Protein AF-A0A9D8C5E1-F1 (afdb_monomer_lite)

Sequence (128 aa):
MTRPRYRILWQGDMPLERIGWEDRPEAGVAYSPSQLRDIESWWRRQGKTGVALEDLPLYRVLAVARRGKAVSLRLGRTSYKLYQGTNVAKPAWALAAPRRWMGNPLSLSAVLVTSDGHVPMNFRSRRV

Secondary structure (DSSP, 8-state):
-PPPS------S---GGGEEEEE-TT------HHHHHHHHHHHHHHHTTT------EEEEEEEEEEETTEEEEEEEEEEHHHHIIIIIT-HHHHHH-HHHH---B---------TTS----PPPPTT-

Foldseek 3Di:
DDDDPDDDQDDDDQDVVLEAEDEDAVPAAPDDPVLVVQLVVVVVVVVVVVDPDDWAKFKAFLDWDHDPSHIYTYIYIDIPSQQCSDVPVPVVVCVVPVNRRHRHGDDDDDFDADPVGDTDDDDDDPVD

Radius of gyration: 17.84 Å; chains: 1; bounding box: 50×36×49 Å

Structure (mmCIF, N/CA/C/O backbone):
data_AF-A0A9D8C5E1-F1
#
_entry.id   AF-A0A9D8C5E1-F1
#
loop_
_atom_site.group_PDB
_atom_site.id
_atom_site.type_symbol
_atom_site.label_atom_id
_atom_site.label_alt_id
_atom_site.label_comp_id
_atom_site.label_asym_id
_atom_site.label_entity_id
_atom_site.label_seq_id
_atom_site.pdbx_PDB_ins_code
_atom_site.Cartn_x
_atom_site.Cartn_y
_atom_site.Cartn_z
_atom_site.occupancy
_atom_site.B_iso_or_equiv
_atom_site.auth_seq_id
_atom_site.auth_comp_id
_atom_site.auth_asym_id
_atom_site.auth_atom_id
_atom_site.pdbx_PDB_model_num
ATOM 1 N N . MET A 1 1 ? -6.317 -28.514 6.407 1.00 42.78 1 MET A N 1
ATOM 2 C CA . MET A 1 1 ? -6.887 -27.200 6.783 1.00 42.78 1 MET A CA 1
ATOM 3 C C . MET A 1 1 ? -5.833 -26.112 6.605 1.00 42.78 1 MET A C 1
ATOM 5 O O . MET A 1 1 ? -4.862 -26.080 7.350 1.00 42.78 1 MET A O 1
ATOM 9 N N . THR A 1 2 ? -5.971 -25.248 5.600 1.00 52.50 2 THR A N 1
ATOM 10 C CA .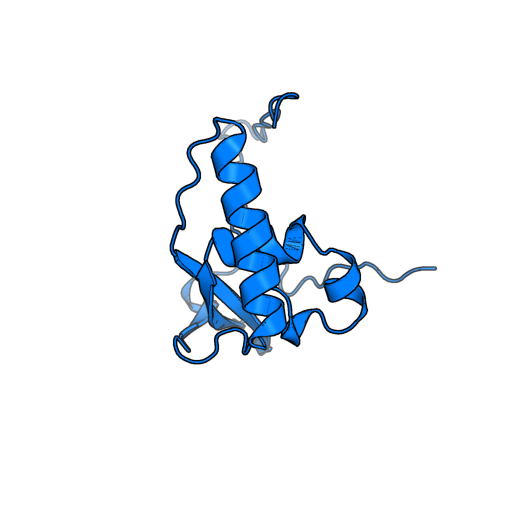 THR A 1 2 ? -5.112 -24.064 5.419 1.00 52.50 2 THR A CA 1
ATOM 11 C C . THR A 1 2 ? -5.483 -22.998 6.447 1.00 52.50 2 THR A C 1
ATOM 13 O O . THR A 1 2 ? -6.622 -22.539 6.470 1.00 52.50 2 THR A O 1
ATOM 16 N N . ARG A 1 3 ? -4.530 -22.611 7.307 1.00 45.22 3 ARG A N 1
ATOM 17 C CA . ARG A 1 3 ? -4.681 -21.489 8.251 1.00 45.22 3 ARG A CA 1
ATOM 18 C C . ARG A 1 3 ? -5.161 -20.224 7.515 1.00 45.22 3 ARG A C 1
ATOM 20 O O . ARG A 1 3 ? -4.738 -20.007 6.376 1.00 45.22 3 ARG A O 1
ATOM 27 N N . PRO A 1 4 ? -5.985 -19.368 8.144 1.00 43.72 4 PRO A N 1
ATOM 28 C CA . PRO A 1 4 ? -6.372 -18.097 7.542 1.00 43.72 4 PRO A CA 1
ATOM 29 C C . PRO A 1 4 ? -5.127 -17.262 7.189 1.00 43.72 4 PRO A C 1
ATOM 31 O O . PRO A 1 4 ? -4.216 -17.109 8.001 1.00 43.72 4 PRO A O 1
ATOM 34 N N . ARG A 1 5 ? -5.094 -16.719 5.961 1.00 66.94 5 ARG A N 1
ATOM 35 C CA . ARG A 1 5 ? -4.008 -15.874 5.407 1.00 66.94 5 ARG A CA 1
ATOM 36 C C . ARG A 1 5 ? -3.959 -14.458 5.995 1.00 66.94 5 ARG A C 1
ATOM 38 O O . ARG A 1 5 ? -3.152 -13.639 5.560 1.00 66.94 5 ARG A O 1
ATOM 45 N N . TYR A 1 6 ? -4.809 -14.168 6.972 1.00 70.56 6 TYR A N 1
ATOM 46 C CA . TYR A 1 6 ? -4.967 -12.848 7.562 1.00 70.56 6 TYR A CA 1
ATOM 47 C C . TYR A 1 6 ? -4.639 -12.905 9.045 1.00 70.56 6 TYR A C 1
ATOM 49 O O . TYR A 1 6 ? -5.015 -13.841 9.750 1.00 70.56 6 TYR A O 1
ATOM 57 N N . ARG A 1 7 ? -3.933 -11.880 9.518 1.00 78.06 7 ARG A N 1
ATOM 58 C CA . ARG A 1 7 ? -3.637 -11.689 10.932 1.00 78.06 7 ARG A CA 1
ATOM 59 C C . ARG A 1 7 ? -4.470 -10.523 11.438 1.00 78.06 7 ARG A C 1
ATOM 61 O O . ARG A 1 7 ? -4.198 -9.382 11.080 1.00 78.06 7 ARG A O 1
ATOM 68 N N . ILE A 1 8 ? -5.447 -10.816 12.289 1.00 83.94 8 ILE A N 1
ATOM 69 C CA . ILE A 1 8 ? -6.192 -9.788 13.018 1.00 83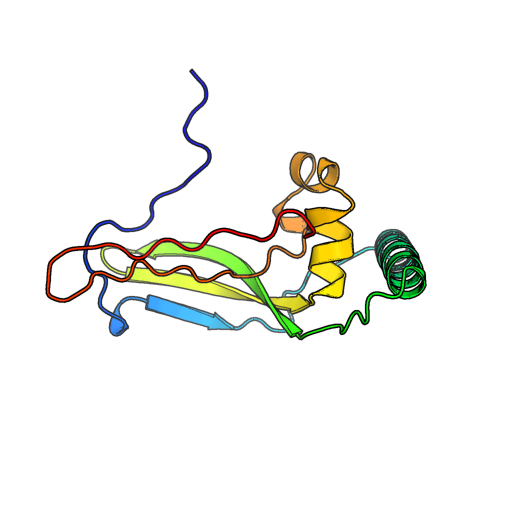.94 8 ILE A CA 1
ATOM 70 C C . ILE A 1 8 ? -5.315 -9.326 14.180 1.00 83.94 8 ILE A C 1
ATOM 72 O O . ILE A 1 8 ? -4.873 -10.126 15.005 1.00 83.94 8 ILE A O 1
ATOM 76 N N . LEU A 1 9 ? -5.010 -8.033 14.212 1.00 84.94 9 LEU A N 1
ATOM 77 C CA . LEU A 1 9 ? -4.185 -7.437 15.263 1.00 84.94 9 LEU A CA 1
ATOM 78 C C . LEU A 1 9 ? -5.046 -6.873 16.392 1.00 84.94 9 LEU A C 1
ATOM 80 O O . LEU A 1 9 ? -4.637 -6.914 17.553 1.00 84.94 9 LEU A O 1
ATOM 84 N N . TRP A 1 10 ? -6.249 -6.410 16.061 1.00 84.50 10 TRP A N 1
ATOM 85 C CA . TRP A 1 10 ? -7.213 -5.836 16.986 1.00 84.50 10 TRP A CA 1
ATOM 86 C C . TRP A 1 10 ? -8.639 -6.130 16.529 1.00 84.50 10 TRP A C 1
ATOM 88 O O . TRP A 1 10 ? -8.885 -6.257 15.332 1.00 84.50 10 TRP A O 1
ATOM 98 N N . GLN A 1 11 ? -9.554 -6.232 17.488 1.00 84.81 11 GLN A N 1
ATOM 99 C CA . GLN A 1 11 ? -10.984 -6.390 17.256 1.00 84.81 11 GLN A CA 1
ATOM 100 C C . GLN A 1 11 ? -11.729 -5.442 18.199 1.00 84.81 11 GLN A C 1
ATOM 102 O O . GLN A 1 11 ? -11.369 -5.343 19.372 1.00 84.81 11 GLN A O 1
ATOM 107 N N . GLY A 1 12 ? -12.749 -4.764 17.675 1.00 84.56 12 GLY A N 1
ATOM 108 C CA . GLY A 1 12 ? -13.444 -3.674 18.359 1.00 84.56 12 GLY A CA 1
ATOM 109 C C . GLY A 1 12 ? -12.763 -2.325 18.141 1.00 84.56 12 GLY A C 1
ATOM 110 O O . GLY A 1 12 ? -11.879 -2.190 17.291 1.00 84.56 12 GLY A O 1
ATOM 111 N N . ASP A 1 13 ? -13.160 -1.334 18.930 1.00 87.19 13 ASP A N 1
ATOM 112 C CA . ASP A 1 13 ? -12.707 0.040 18.741 1.00 87.19 13 ASP A CA 1
ATOM 113 C C . ASP A 1 13 ? -11.267 0.217 19.224 1.00 87.19 13 ASP A C 1
ATOM 115 O O . ASP A 1 13 ? -10.898 -0.157 20.344 1.00 87.19 13 ASP A O 1
ATOM 119 N N . MET A 1 14 ? -10.422 0.755 18.346 1.00 89.00 14 MET A N 1
ATOM 120 C CA . MET A 1 14 ? -9.068 1.176 18.685 1.00 89.00 14 MET A CA 1
ATOM 121 C C . MET A 1 14 ? -9.021 2.696 18.635 1.00 89.00 14 MET A C 1
ATOM 123 O O . MET A 1 14 ? -9.161 3.260 17.549 1.00 89.00 14 MET A O 1
ATOM 127 N N . PRO A 1 15 ? -8.806 3.366 19.773 1.00 92.69 15 PRO A N 1
ATOM 128 C CA . PRO A 1 15 ? -8.678 4.805 19.758 1.00 92.69 15 PRO A CA 1
ATOM 129 C C . PRO A 1 15 ? -7.321 5.185 19.140 1.00 92.69 15 PRO A C 1
ATOM 131 O O . PRO A 1 15 ? -6.344 4.428 19.232 1.00 92.69 15 PRO A O 1
ATOM 134 N N . LEU A 1 16 ? -7.279 6.323 18.448 1.00 91.12 16 LEU A N 1
ATOM 135 C CA . LEU A 1 16 ? -6.164 6.702 17.576 1.00 91.12 16 LEU A CA 1
ATOM 136 C C . LEU A 1 16 ? -4.835 6.806 18.334 1.00 91.12 16 LEU A C 1
ATOM 138 O O . LEU A 1 16 ? -3.800 6.405 17.813 1.00 91.12 16 LEU A O 1
ATOM 142 N N . GLU A 1 17 ? -4.856 7.252 19.589 1.00 95.38 17 GLU A N 1
ATOM 143 C CA . GLU A 1 17 ? -3.675 7.371 20.448 1.00 95.38 17 GLU A CA 1
ATOM 144 C C . GLU A 1 17 ? -2.997 6.026 20.760 1.00 95.38 17 GLU A C 1
ATOM 146 O O . GLU A 1 17 ? -1.857 5.986 21.222 1.00 95.38 17 GLU A O 1
ATOM 151 N N . ARG A 1 18 ? -3.676 4.903 20.493 1.00 94.50 18 ARG A N 1
ATOM 152 C CA . ARG A 1 18 ? -3.111 3.550 20.612 1.00 94.50 18 ARG A CA 1
ATOM 153 C C . ARG A 1 18 ? -2.531 3.021 19.302 1.00 94.50 18 ARG A C 1
ATOM 155 O O . ARG A 1 18 ? -2.063 1.879 19.272 1.00 94.50 18 ARG A O 1
ATOM 162 N N . ILE A 1 19 ? -2.539 3.830 18.246 1.00 94.12 19 ILE A N 1
ATOM 163 C CA . ILE A 1 19 ? -1.913 3.538 16.960 1.00 94.12 19 ILE A CA 1
ATOM 164 C C . ILE A 1 19 ? -0.654 4.394 16.845 1.00 94.12 19 ILE A C 1
ATOM 166 O O . ILE A 1 19 ? -0.704 5.580 16.539 1.00 94.12 19 ILE A O 1
ATOM 170 N N . GLY A 1 20 ? 0.498 3.774 17.085 1.00 94.06 20 GLY A N 1
ATOM 171 C CA . GLY A 1 20 ? 1.793 4.401 16.839 1.00 94.06 20 GLY A CA 1
ATOM 172 C C . GLY A 1 20 ? 2.295 4.105 15.429 1.00 94.06 20 GLY A C 1
ATOM 173 O O . GLY A 1 20 ? 2.026 3.036 14.871 1.00 94.06 20 GLY A O 1
ATOM 174 N N . TRP A 1 21 ? 3.101 5.000 14.867 1.00 95.25 21 TRP A N 1
ATOM 175 C CA . TRP A 1 21 ? 3.862 4.694 13.662 1.00 95.25 21 TRP A CA 1
ATOM 176 C C . TRP A 1 21 ? 5.280 5.249 13.722 1.00 95.25 21 TRP A C 1
ATOM 178 O O . TRP A 1 21 ? 5.573 6.225 14.405 1.00 95.25 21 TRP A O 1
ATOM 188 N N . GLU A 1 22 ? 6.161 4.579 12.995 1.00 96.50 22 GLU A N 1
ATOM 189 C CA . GLU A 1 22 ? 7.559 4.933 12.811 1.00 96.50 22 GLU A CA 1
ATOM 190 C C . GLU A 1 22 ? 7.809 5.068 11.305 1.00 96.50 22 GLU A C 1
ATOM 192 O O . GLU A 1 22 ? 7.632 4.093 10.565 1.00 96.50 22 GLU A O 1
ATOM 197 N N . ASP A 1 23 ? 8.193 6.264 10.853 1.00 94.94 23 ASP A N 1
ATOM 198 C CA . ASP A 1 23 ? 8.570 6.507 9.457 1.00 94.94 23 ASP A CA 1
ATOM 199 C C . ASP A 1 23 ? 10.063 6.216 9.255 1.00 94.94 23 ASP A C 1
ATOM 201 O O . ASP A 1 23 ? 10.915 6.693 10.004 1.00 94.94 23 ASP A O 1
ATOM 205 N N . ARG A 1 24 ? 10.368 5.396 8.251 1.00 94.81 24 ARG A N 1
ATOM 206 C CA . ARG A 1 24 ? 11.711 4.964 7.850 1.00 94.81 24 ARG A CA 1
ATOM 207 C C . ARG A 1 24 ? 11.856 5.185 6.349 1.00 94.81 24 ARG A C 1
ATOM 209 O O . ARG A 1 24 ? 11.792 4.216 5.582 1.00 94.81 24 ARG A O 1
ATOM 216 N N . PRO A 1 25 ? 11.958 6.442 5.887 1.00 88.19 25 PRO A N 1
ATOM 217 C CA . PRO A 1 25 ? 11.912 6.747 4.465 1.00 88.19 25 PRO A CA 1
ATOM 218 C C . PRO A 1 25 ? 13.003 6.037 3.649 1.00 88.19 25 PRO A C 1
ATOM 220 O O . PRO A 1 25 ? 12.767 5.647 2.506 1.00 88.19 25 PRO A O 1
ATOM 223 N N . GLU A 1 26 ? 14.156 5.800 4.269 1.00 87.06 26 GLU A N 1
ATOM 224 C CA . GLU A 1 26 ? 15.305 5.068 3.744 1.00 87.06 26 GLU A CA 1
ATOM 225 C C . GLU A 1 26 ? 15.076 3.553 3.622 1.00 87.06 26 GLU A C 1
ATOM 227 O O . GLU A 1 26 ? 15.733 2.881 2.827 1.00 87.06 26 GLU A O 1
ATOM 232 N N . ALA A 1 27 ? 14.120 2.993 4.368 1.00 83.38 27 ALA A N 1
ATOM 233 C CA . ALA A 1 27 ? 13.854 1.556 4.425 1.00 83.38 27 ALA A CA 1
ATOM 234 C C . ALA A 1 27 ? 12.934 1.077 3.282 1.00 83.38 27 ALA A C 1
ATOM 236 O O . ALA A 1 27 ? 11.981 0.313 3.477 1.00 83.38 27 ALA A O 1
ATOM 237 N N . GLY A 1 28 ? 13.230 1.535 2.065 1.00 78.25 28 GLY A N 1
ATOM 238 C CA . GLY A 1 28 ? 12.593 1.086 0.833 1.00 78.25 28 GLY A CA 1
ATOM 239 C C . GLY A 1 28 ? 12.960 -0.354 0.456 1.00 78.25 28 GLY A C 1
ATOM 240 O O . GLY A 1 28 ? 13.680 -1.068 1.157 1.00 78.25 28 GLY A O 1
ATOM 241 N N . VAL A 1 29 ? 12.446 -0.812 -0.684 1.00 83.56 29 VAL A N 1
ATOM 242 C CA . VAL A 1 29 ? 12.879 -2.091 -1.256 1.00 83.56 29 VAL A CA 1
ATOM 243 C C . VAL A 1 29 ? 14.225 -1.907 -1.951 1.00 83.56 29 VAL A C 1
ATOM 245 O O . VAL A 1 29 ? 14.335 -1.127 -2.894 1.00 83.56 29 VAL A O 1
ATOM 248 N N . ALA A 1 30 ? 15.228 -2.676 -1.531 1.00 86.75 30 ALA A N 1
ATOM 249 C CA . ALA A 1 30 ? 16.509 -2.764 -2.222 1.00 86.75 30 ALA A CA 1
ATOM 250 C C . ALA A 1 30 ? 16.387 -3.678 -3.455 1.00 86.75 30 ALA A C 1
ATOM 252 O O . ALA A 1 30 ? 16.702 -4.870 -3.398 1.00 86.75 30 ALA A O 1
ATOM 253 N N . TYR A 1 31 ? 15.877 -3.127 -4.556 1.00 90.25 31 TYR A N 1
ATOM 254 C CA . TYR A 1 31 ? 15.828 -3.824 -5.840 1.00 90.25 31 TYR A CA 1
ATOM 255 C C . TYR A 1 31 ? 17.223 -3.940 -6.451 1.00 90.25 31 TYR A C 1
ATOM 257 O O . TYR A 1 31 ? 18.005 -2.989 -6.432 1.00 90.25 31 TYR A O 1
ATOM 265 N N . SER A 1 32 ? 17.521 -5.086 -7.060 1.00 91.69 32 SER A N 1
ATOM 266 C CA . SER A 1 32 ? 18.695 -5.200 -7.921 1.00 91.69 32 SER A CA 1
ATOM 267 C C . SER A 1 32 ? 18.520 -4.359 -9.199 1.00 91.69 32 SER A C 1
ATOM 269 O O . SER A 1 32 ? 17.389 -4.084 -9.621 1.00 91.69 32 SER A O 1
ATOM 271 N N . PRO A 1 33 ? 19.616 -4.018 -9.900 1.00 94.81 33 PRO A N 1
ATOM 272 C CA . PRO A 1 33 ? 19.528 -3.336 -11.190 1.00 94.81 33 PRO A CA 1
ATOM 273 C C . PRO A 1 33 ? 18.680 -4.083 -12.232 1.00 94.81 33 PRO A C 1
ATOM 275 O O . PRO A 1 33 ? 17.989 -3.449 -13.026 1.00 94.81 33 PRO A O 1
ATOM 278 N N . SER A 1 34 ? 18.701 -5.423 -12.236 1.00 94.19 34 SER A N 1
ATOM 279 C CA . SER A 1 34 ? 17.850 -6.216 -13.134 1.00 94.19 34 SER A CA 1
ATOM 280 C C . SER A 1 34 ? 16.369 -6.065 -12.794 1.00 94.19 34 SER A C 1
ATOM 282 O O . SER A 1 34 ? 15.567 -5.797 -13.683 1.00 94.19 34 SER A O 1
ATOM 284 N N . GLN A 1 35 ? 16.012 -6.123 -11.509 1.00 92.88 35 GLN A N 1
ATOM 285 C CA . GLN A 1 35 ? 14.631 -5.939 -11.064 1.00 92.88 35 GLN A CA 1
ATOM 286 C C . GLN A 1 35 ? 14.099 -4.543 -11.411 1.00 92.88 35 GLN A C 1
ATOM 288 O O . GLN A 1 35 ? 12.963 -4.419 -11.867 1.00 92.88 35 GLN A O 1
ATOM 293 N N . LEU A 1 36 ? 14.918 -3.498 -11.248 1.00 94.94 36 LEU A N 1
ATOM 294 C CA . LEU A 1 36 ? 14.541 -2.134 -11.628 1.00 94.94 36 LEU A CA 1
ATOM 295 C C . LEU A 1 36 ? 14.279 -2.011 -13.133 1.00 94.94 36 LEU A C 1
ATOM 297 O O . LEU A 1 36 ? 13.280 -1.409 -13.524 1.00 94.94 36 LEU A O 1
ATOM 301 N N . ARG A 1 37 ? 15.115 -2.629 -13.980 1.00 96.00 37 ARG A N 1
ATOM 302 C CA . ARG A 1 37 ? 14.884 -2.663 -15.434 1.00 96.00 37 ARG A CA 1
ATOM 303 C C . ARG A 1 37 ? 13.596 -3.394 -15.800 1.00 96.00 37 ARG A C 1
ATOM 305 O O . ARG A 1 37 ? 12.870 -2.931 -16.680 1.00 96.00 37 ARG A O 1
ATOM 312 N N . ASP A 1 38 ? 13.279 -4.489 -15.117 1.00 94.50 38 ASP A N 1
ATOM 313 C CA . ASP A 1 38 ? 12.042 -5.235 -15.356 1.00 94.50 38 ASP A CA 1
ATOM 314 C C . ASP A 1 38 ? 10.797 -4.438 -14.948 1.00 94.50 38 ASP A C 1
ATOM 316 O O . ASP A 1 38 ? 9.760 -4.510 -15.613 1.00 94.50 38 ASP A O 1
ATOM 320 N N . ILE A 1 39 ? 10.877 -3.693 -13.841 1.00 95.19 39 ILE A N 1
ATOM 321 C CA . ILE A 1 39 ? 9.812 -2.793 -13.379 1.00 95.19 39 ILE A CA 1
ATOM 322 C C . ILE A 1 39 ? 9.627 -1.645 -14.378 1.00 95.19 39 ILE A C 1
ATOM 324 O O . ILE A 1 39 ? 8.506 -1.399 -14.820 1.00 95.19 39 ILE A O 1
ATOM 328 N N . GLU A 1 40 ? 10.717 -0.995 -14.789 1.00 95.44 40 GLU A N 1
ATOM 329 C CA . GLU A 1 40 ? 10.707 0.094 -15.772 1.00 95.44 40 GLU A CA 1
ATOM 330 C C . GLU A 1 40 ? 10.113 -0.351 -17.112 1.00 95.44 40 GLU A C 1
ATOM 332 O O . GLU A 1 40 ? 9.238 0.309 -17.671 1.00 95.44 40 GLU A O 1
ATOM 337 N N . SER A 1 41 ? 10.551 -1.507 -17.611 1.00 93.88 41 SER A N 1
ATOM 338 C CA . SER A 1 41 ? 10.077 -2.061 -18.881 1.00 93.88 41 SER A CA 1
ATOM 339 C C . SER A 1 41 ? 8.587 -2.378 -18.831 1.00 93.88 41 SER A C 1
ATOM 341 O O . SER A 1 41 ? 7.863 -2.117 -19.792 1.00 93.88 41 SER A O 1
ATOM 343 N N . TRP A 1 42 ? 8.105 -2.922 -17.708 1.00 92.81 42 TRP A N 1
ATOM 344 C CA . TRP A 1 42 ? 6.678 -3.153 -17.512 1.00 92.81 42 TRP A CA 1
ATOM 345 C C . TRP A 1 42 ? 5.897 -1.833 -17.488 1.00 92.81 42 TRP A C 1
ATOM 347 O O . TRP A 1 42 ? 4.913 -1.708 -18.216 1.00 92.81 42 TRP A O 1
ATOM 357 N N . TRP A 1 43 ? 6.372 -0.839 -16.732 1.00 92.81 43 TRP A N 1
ATOM 358 C CA . TRP A 1 43 ? 5.727 0.469 -16.591 1.00 92.81 43 TRP A CA 1
ATOM 359 C C . TRP A 1 43 ? 5.569 1.186 -17.937 1.00 92.81 43 TRP A C 1
ATOM 361 O O . TRP A 1 43 ? 4.471 1.604 -18.301 1.00 92.81 43 TRP A O 1
ATOM 371 N N . ARG A 1 44 ? 6.640 1.233 -18.741 1.00 91.94 44 ARG A N 1
ATOM 372 C CA . ARG A 1 44 ? 6.606 1.826 -20.089 1.00 91.94 44 ARG A CA 1
ATOM 373 C C . ARG A 1 44 ? 5.622 1.131 -21.022 1.00 91.94 44 ARG A C 1
ATOM 375 O O . ARG A 1 44 ? 5.016 1.795 -21.856 1.00 91.94 44 ARG A O 1
ATOM 382 N N . ARG A 1 45 ? 5.462 -0.194 -20.917 1.00 90.62 45 ARG A N 1
ATOM 383 C CA . ARG A 1 45 ? 4.481 -0.926 -21.734 1.00 90.62 45 ARG A CA 1
ATOM 384 C C . ARG A 1 45 ? 3.052 -0.527 -21.390 1.00 90.62 45 ARG A C 1
ATOM 386 O O . ARG A 1 45 ? 2.262 -0.369 -22.309 1.00 90.62 45 ARG A O 1
ATOM 393 N N . GLN A 1 46 ? 2.744 -0.323 -20.112 1.00 87.50 46 GLN A N 1
ATOM 394 C CA . GLN A 1 46 ? 1.411 0.125 -19.709 1.00 87.50 46 GLN A CA 1
ATOM 395 C C . GLN A 1 46 ? 1.125 1.566 -20.150 1.00 87.50 46 GLN A C 1
ATOM 397 O O . GLN A 1 46 ? 0.036 1.855 -20.621 1.00 87.50 46 GLN A O 1
ATOM 402 N N . GLY A 1 47 ? 2.115 2.464 -20.113 1.00 81.75 47 GLY A N 1
ATOM 403 C CA . GLY A 1 47 ? 1.935 3.824 -20.643 1.00 81.75 47 GLY A CA 1
ATOM 404 C C . GLY A 1 47 ? 1.582 3.864 -22.141 1.00 81.75 47 GLY A C 1
ATOM 405 O O . GLY A 1 47 ? 0.923 4.790 -22.602 1.00 81.75 47 GLY A O 1
ATOM 406 N N . LYS A 1 48 ? 1.965 2.835 -22.912 1.00 77.25 48 LYS A N 1
ATOM 407 C CA . LYS A 1 48 ? 1.627 2.715 -24.341 1.00 77.25 48 LYS A CA 1
ATOM 408 C C . LYS A 1 48 ? 0.195 2.239 -24.603 1.00 77.25 48 LYS A C 1
ATOM 410 O O . LYS A 1 48 ? -0.249 2.329 -25.742 1.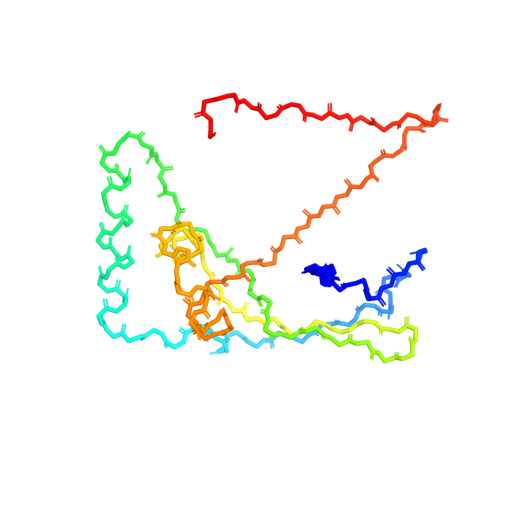00 77.25 48 LYS A O 1
ATOM 415 N N . THR A 1 49 ? -0.537 1.756 -23.597 1.00 75.25 49 THR A N 1
ATOM 416 C CA . THR A 1 49 ? -1.927 1.290 -23.768 1.00 75.25 49 THR A CA 1
ATOM 417 C C . THR A 1 49 ? -2.956 2.418 -23.647 1.00 75.25 49 THR A C 1
ATOM 419 O O . THR A 1 49 ? -4.140 2.148 -23.476 1.00 75.25 49 THR A O 1
ATOM 422 N N . GLY A 1 50 ? -2.520 3.683 -23.696 1.00 67.75 50 GLY A N 1
ATOM 423 C CA . GLY A 1 50 ? -3.396 4.856 -23.59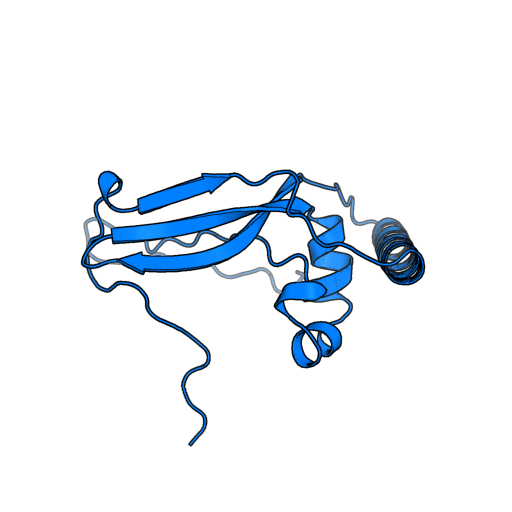3 1.00 67.75 50 GLY A CA 1
ATOM 424 C C . GLY A 1 50 ? -3.883 5.162 -22.174 1.00 67.75 50 GLY A C 1
ATOM 425 O O . GLY A 1 50 ? -4.670 6.084 -21.985 1.00 67.75 50 GLY A O 1
ATOM 426 N N . VAL A 1 51 ? -3.411 4.420 -21.167 1.00 70.44 51 VAL A N 1
ATOM 427 C CA . VAL A 1 51 ? -3.676 4.723 -19.758 1.00 70.44 51 VAL A CA 1
ATOM 428 C C . VAL A 1 51 ? -2.627 5.725 -19.287 1.00 70.44 51 VAL A C 1
ATOM 430 O O . VAL A 1 51 ? -1.437 5.409 -19.244 1.00 70.44 51 VAL A O 1
ATOM 433 N N . ALA A 1 52 ? -3.062 6.931 -18.925 1.00 73.44 52 ALA A N 1
ATOM 434 C CA . ALA A 1 52 ? -2.206 7.904 -18.258 1.00 73.44 52 ALA A CA 1
ATOM 435 C C . ALA A 1 52 ? -1.845 7.367 -16.865 1.00 73.44 52 ALA A C 1
ATOM 437 O O . ALA A 1 52 ? -2.653 7.403 -15.938 1.00 73.44 52 ALA A O 1
ATOM 438 N N . LEU A 1 53 ? -0.646 6.798 -16.743 1.00 82.31 53 LEU A N 1
ATOM 439 C CA . LEU A 1 53 ? -0.126 6.288 -15.484 1.00 82.31 53 LEU A CA 1
ATOM 440 C C . LEU A 1 53 ? 0.823 7.306 -14.866 1.00 82.31 53 LEU A C 1
ATOM 442 O O . LEU A 1 53 ? 1.897 7.578 -15.403 1.00 82.31 53 LEU A O 1
ATOM 446 N N . GLU A 1 54 ? 0.437 7.819 -13.707 1.00 90.56 54 GLU A N 1
ATOM 447 C CA . GLU A 1 54 ? 1.288 8.651 -12.868 1.00 90.56 54 GLU A CA 1
ATOM 448 C C . GLU A 1 54 ? 1.967 7.796 -11.795 1.00 90.56 54 GLU A C 1
ATOM 450 O O . GLU A 1 54 ? 1.359 6.888 -11.217 1.00 90.56 54 GLU A O 1
ATOM 455 N N . ASP A 1 55 ? 3.245 8.067 -11.530 1.00 94.50 55 ASP A N 1
ATOM 456 C CA . ASP A 1 55 ? 3.956 7.415 -10.436 1.00 94.50 55 ASP A CA 1
ATOM 457 C C . ASP A 1 55 ? 3.761 8.196 -9.134 1.00 94.50 55 ASP A C 1
ATOM 459 O O . ASP A 1 55 ? 4.473 9.156 -8.849 1.00 94.50 55 ASP A O 1
ATOM 463 N N . LEU A 1 56 ? 2.772 7.779 -8.345 1.00 95.00 56 LEU A N 1
ATOM 464 C CA . LEU A 1 56 ? 2.433 8.432 -7.084 1.00 95.00 56 LEU A CA 1
ATOM 465 C C . LEU A 1 56 ? 3.255 7.867 -5.913 1.00 95.00 56 LEU A C 1
ATOM 467 O O . LEU A 1 56 ? 3.416 6.642 -5.817 1.00 95.00 56 LEU A O 1
ATOM 471 N N . PRO A 1 57 ? 3.739 8.713 -4.983 1.00 95.38 57 PRO A N 1
ATOM 472 C CA . PRO A 1 57 ? 4.430 8.254 -3.784 1.00 95.38 57 PRO A CA 1
ATOM 473 C C . PRO A 1 57 ? 3.456 7.551 -2.833 1.00 95.38 57 PRO A C 1
ATOM 475 O O . PRO A 1 57 ? 2.342 8.014 -2.602 1.00 95.38 57 PRO A O 1
ATOM 478 N N . LEU A 1 58 ? 3.887 6.436 -2.242 1.00 95.75 58 LEU A N 1
ATOM 479 C CA . LEU A 1 58 ? 3.083 5.628 -1.323 1.00 95.75 58 LEU A CA 1
ATOM 480 C C . LEU A 1 58 ? 3.894 5.243 -0.079 1.00 95.75 58 LEU A C 1
ATOM 482 O O . LEU A 1 58 ? 5.128 5.208 -0.091 1.00 95.75 58 LEU A O 1
ATOM 486 N N . TYR A 1 59 ? 3.191 4.878 0.992 1.00 95.56 59 TYR A N 1
ATOM 487 C CA . TYR A 1 59 ? 3.801 4.229 2.152 1.00 95.56 59 TYR A CA 1
ATOM 488 C C . TYR A 1 59 ? 3.869 2.724 1.957 1.00 95.56 59 TYR A C 1
ATOM 490 O O . TYR A 1 59 ? 2.929 2.119 1.457 1.00 95.56 59 TYR A O 1
ATOM 498 N N . ARG A 1 60 ? 4.959 2.112 2.407 1.00 94.44 60 ARG A N 1
ATOM 499 C CA . ARG A 1 60 ? 5.177 0.667 2.422 1.00 94.44 60 ARG A CA 1
ATOM 500 C C . ARG A 1 60 ? 5.092 0.134 3.838 1.00 94.44 60 ARG A C 1
ATOM 502 O O . ARG A 1 60 ? 5.777 0.644 4.719 1.00 94.44 60 ARG A O 1
ATOM 509 N N . VAL A 1 61 ? 4.347 -0.945 4.050 1.00 92.50 61 VAL A N 1
ATOM 510 C CA . VAL A 1 61 ? 4.320 -1.613 5.359 1.00 92.50 61 VAL A CA 1
ATOM 511 C C . VAL A 1 61 ? 5.563 -2.490 5.517 1.00 92.50 61 VAL A C 1
ATOM 513 O O . VAL A 1 61 ? 5.718 -3.496 4.824 1.00 92.50 61 VAL A O 1
ATOM 516 N N . LEU A 1 62 ? 6.448 -2.124 6.447 1.00 91.94 62 LEU A N 1
ATOM 517 C CA . LEU A 1 62 ? 7.673 -2.874 6.755 1.00 91.94 62 LEU A CA 1
ATOM 518 C C . LEU A 1 62 ? 7.427 -3.902 7.853 1.00 91.94 62 LEU A C 1
ATOM 520 O O . LEU A 1 62 ? 7.835 -5.061 7.752 1.00 91.94 62 LEU A O 1
ATOM 524 N N . ALA A 1 63 ? 6.739 -3.474 8.906 1.00 91.25 63 ALA A N 1
ATOM 525 C CA . ALA A 1 63 ? 6.371 -4.323 10.020 1.00 91.25 63 ALA A CA 1
ATOM 526 C C . ALA A 1 63 ? 5.091 -3.815 10.673 1.00 91.25 63 ALA A C 1
ATOM 528 O O . ALA A 1 63 ? 4.798 -2.621 10.666 1.00 91.25 63 ALA A O 1
ATOM 529 N N . VAL A 1 64 ? 4.370 -4.748 11.286 1.00 92.12 64 VAL A N 1
ATOM 530 C CA . VAL A 1 64 ? 3.268 -4.432 12.182 1.00 92.12 64 VAL A CA 1
ATOM 531 C C . VAL A 1 64 ? 3.438 -5.239 13.455 1.00 92.12 64 VAL A C 1
ATOM 533 O O . VAL A 1 64 ? 3.677 -6.451 13.402 1.00 92.12 64 VAL A O 1
ATOM 536 N N . ALA A 1 65 ? 3.324 -4.569 14.594 1.00 91.94 65 ALA A N 1
ATOM 537 C CA . ALA A 1 65 ? 3.413 -5.185 15.903 1.00 91.94 65 ALA A CA 1
ATOM 538 C C . ALA A 1 65 ? 2.220 -4.780 16.770 1.00 91.94 65 ALA A C 1
ATOM 540 O O . ALA A 1 65 ? 1.632 -3.715 16.604 1.00 91.94 65 ALA A O 1
ATOM 541 N N . ARG A 1 66 ? 1.878 -5.650 17.719 1.00 92.50 66 ARG A N 1
ATOM 542 C CA . ARG A 1 66 ? 0.925 -5.363 18.788 1.00 92.50 66 ARG A CA 1
ATOM 543 C C . ARG A 1 66 ? 1.670 -5.439 20.111 1.00 92.50 66 ARG A C 1
ATOM 545 O O . ARG A 1 66 ? 2.395 -6.407 20.341 1.00 92.50 66 ARG A O 1
ATOM 552 N N . ARG A 1 67 ? 1.472 -4.451 20.980 1.00 89.00 67 ARG A N 1
ATOM 553 C CA . ARG A 1 67 ? 1.973 -4.442 22.360 1.00 89.00 67 ARG A CA 1
ATOM 554 C C . ARG A 1 67 ? 0.810 -4.111 23.288 1.00 89.00 67 ARG A C 1
ATOM 556 O O . ARG A 1 67 ? 0.329 -2.983 23.314 1.00 89.00 67 ARG A O 1
ATOM 563 N N . GLY A 1 68 ? 0.305 -5.119 23.999 1.00 89.19 68 GLY A N 1
ATOM 564 C CA . GLY A 1 68 ? -0.888 -4.978 24.837 1.00 89.19 68 GLY A CA 1
ATOM 565 C C . GLY A 1 68 ? -2.110 -4.520 24.031 1.00 89.19 68 GLY A C 1
ATOM 566 O O . GLY A 1 68 ? -2.590 -5.249 23.154 1.00 89.19 68 GLY A O 1
ATOM 567 N N . LYS A 1 69 ? -2.602 -3.313 24.342 1.00 90.88 69 LYS A N 1
ATOM 568 C CA . LYS A 1 69 ? -3.747 -2.665 23.680 1.00 90.88 69 LYS A CA 1
ATOM 569 C C . LYS A 1 69 ? -3.363 -1.674 22.572 1.00 90.88 69 LYS A C 1
ATOM 571 O O . LYS A 1 69 ? -4.245 -1.007 22.045 1.00 90.88 69 LYS A O 1
ATOM 576 N N . ALA A 1 70 ? -2.081 -1.583 22.224 1.00 93.25 70 ALA A N 1
ATOM 577 C CA . ALA A 1 70 ? -1.581 -0.704 21.174 1.00 93.25 70 ALA A CA 1
ATOM 578 C C . ALA A 1 70 ? -1.092 -1.489 19.951 1.00 93.25 70 ALA A C 1
ATOM 580 O O . ALA A 1 70 ? -0.585 -2.614 20.068 1.00 93.25 70 ALA A O 1
ATOM 581 N N . VAL A 1 71 ? -1.216 -0.867 18.781 1.00 94.69 71 VAL A N 1
ATOM 582 C CA . VAL A 1 71 ? -0.652 -1.331 17.510 1.00 94.69 71 VAL A CA 1
ATOM 583 C C . VAL A 1 71 ? 0.410 -0.335 17.069 1.00 94.69 71 VAL A C 1
ATOM 585 O O . VAL A 1 71 ? 0.219 0.872 17.174 1.00 94.69 71 VAL A O 1
ATOM 588 N N . SER A 1 72 ? 1.538 -0.842 16.578 1.00 94.94 72 SER A N 1
ATOM 589 C CA . SER A 1 72 ? 2.566 -0.016 15.959 1.00 94.94 72 SER A CA 1
ATOM 590 C C . SER A 1 72 ? 2.855 -0.448 14.528 1.00 94.94 72 SER A C 1
ATOM 592 O O . SER A 1 72 ? 2.977 -1.640 14.221 1.00 94.94 72 SER A O 1
ATOM 594 N N . LEU A 1 73 ? 2.971 0.547 13.653 1.00 94.94 73 LEU A N 1
ATOM 595 C CA . LEU A 1 73 ? 3.336 0.397 12.251 1.00 94.94 73 LEU A CA 1
ATOM 596 C C . LEU A 1 73 ? 4.772 0.874 12.045 1.00 94.94 73 LEU A C 1
ATOM 598 O O . LEU A 1 73 ? 5.141 1.950 12.502 1.00 94.94 73 LEU A O 1
ATOM 602 N N . ARG A 1 74 ? 5.572 0.105 11.309 1.00 95.38 74 ARG A N 1
ATOM 603 C CA . ARG A 1 74 ? 6.816 0.616 10.729 1.00 95.38 74 ARG A CA 1
ATOM 604 C C . ARG A 1 74 ? 6.616 0.783 9.237 1.00 95.38 74 ARG A C 1
ATOM 606 O O . ARG A 1 74 ? 6.290 -0.193 8.552 1.00 95.38 74 ARG A O 1
ATOM 613 N N . LEU A 1 75 ? 6.804 2.004 8.760 1.00 95.50 75 LEU A N 1
ATOM 614 C CA . LEU A 1 75 ? 6.505 2.404 7.395 1.00 95.50 75 LEU A CA 1
ATOM 615 C C . LEU A 1 75 ? 7.786 2.814 6.671 1.00 95.50 75 LEU A C 1
ATOM 617 O O . LEU A 1 75 ? 8.674 3.402 7.271 1.00 95.50 75 LEU A O 1
ATOM 621 N N . GLY A 1 76 ? 7.879 2.486 5.387 1.00 95.06 76 GLY A N 1
ATOM 622 C CA . GLY A 1 76 ? 8.905 3.006 4.483 1.00 95.06 76 GLY A CA 1
ATOM 623 C C . GLY A 1 76 ? 8.273 3.652 3.258 1.00 95.06 76 GLY A C 1
ATOM 624 O O . GLY A 1 76 ? 7.050 3.796 3.192 1.00 95.06 76 GLY A O 1
ATOM 625 N N . ARG A 1 77 ? 9.082 4.002 2.254 1.00 94.88 77 ARG A N 1
ATOM 626 C CA . ARG A 1 77 ? 8.578 4.537 0.978 1.00 94.88 77 ARG A CA 1
ATOM 627 C C . ARG A 1 77 ? 8.458 3.459 -0.094 1.00 94.88 77 ARG A C 1
ATOM 629 O O . ARG A 1 77 ? 9.255 2.525 -0.182 1.00 94.88 77 ARG A O 1
ATOM 636 N N . THR A 1 78 ? 7.433 3.603 -0.921 1.00 95.69 78 THR A N 1
ATOM 637 C CA . THR A 1 78 ? 7.274 2.915 -2.202 1.00 95.69 78 THR A CA 1
ATOM 638 C C . THR A 1 78 ? 6.560 3.858 -3.169 1.00 95.69 78 THR A C 1
ATOM 640 O O . THR A 1 78 ? 6.381 5.039 -2.871 1.00 95.69 78 THR A O 1
ATOM 643 N N . SER A 1 79 ? 6.168 3.364 -4.334 1.00 95.44 79 SER A N 1
ATOM 644 C CA . SER A 1 79 ? 5.425 4.151 -5.305 1.00 95.44 79 SER A CA 1
ATOM 645 C C . SER A 1 79 ? 4.427 3.284 -6.054 1.00 95.44 79 SER A C 1
ATOM 647 O O . SER A 1 79 ? 4.500 2.047 -6.020 1.00 95.44 79 SER A O 1
ATOM 649 N N . TYR A 1 80 ? 3.481 3.925 -6.727 1.00 95.00 80 TYR A N 1
ATOM 650 C CA . TYR A 1 80 ? 2.480 3.229 -7.518 1.00 95.00 80 TYR A CA 1
ATOM 651 C C . TYR A 1 80 ? 3.122 2.397 -8.636 1.0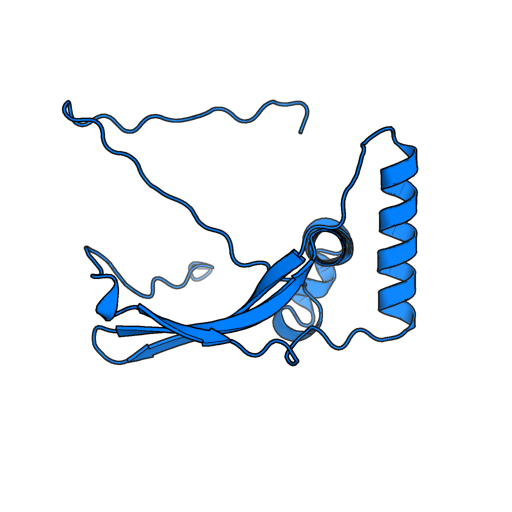0 95.00 80 TYR A C 1
ATOM 653 O O . TYR A 1 80 ? 2.742 1.241 -8.840 1.00 95.00 80 TYR A O 1
ATOM 661 N N . LYS A 1 81 ? 4.179 2.913 -9.273 1.00 95.38 81 LYS A N 1
ATOM 662 C CA . LYS A 1 81 ? 4.984 2.167 -10.245 1.00 95.38 81 LYS A CA 1
ATOM 663 C C . LYS A 1 81 ? 5.634 0.928 -9.657 1.00 95.38 81 LYS A C 1
ATOM 665 O O . LYS A 1 81 ? 5.585 -0.138 -10.271 1.00 95.38 81 LYS A O 1
ATOM 670 N N . LEU A 1 82 ? 6.228 1.043 -8.470 1.00 94.94 82 LEU A N 1
ATOM 671 C CA . LEU A 1 82 ? 6.850 -0.097 -7.800 1.00 94.94 82 LEU A CA 1
ATOM 672 C C . LEU A 1 82 ? 5.809 -1.151 -7.412 1.00 94.94 82 LEU A C 1
ATOM 674 O O . LEU A 1 82 ? 6.051 -2.340 -7.614 1.00 94.94 82 LEU A O 1
ATOM 678 N N . TYR A 1 83 ? 4.647 -0.738 -6.902 1.00 94.75 83 TYR A N 1
ATOM 679 C CA . TYR A 1 83 ? 3.527 -1.635 -6.609 1.00 94.75 83 TYR A CA 1
ATOM 680 C C . TYR A 1 83 ? 3.070 -2.384 -7.867 1.00 94.75 83 TYR A C 1
ATOM 682 O O . TYR A 1 83 ? 3.057 -3.615 -7.890 1.00 94.75 83 TYR A O 1
ATOM 690 N N . GLN A 1 84 ? 2.766 -1.659 -8.938 1.00 94.12 84 GLN A N 1
ATOM 691 C CA . GLN A 1 84 ? 2.290 -2.244 -10.184 1.00 94.12 84 GLN A CA 1
ATOM 692 C C . GLN A 1 84 ? 3.335 -3.177 -10.825 1.00 94.12 84 GLN A C 1
ATOM 694 O O . GLN A 1 84 ? 3.043 -4.319 -11.181 1.00 94.12 84 GLN A O 1
ATOM 699 N N . GLY A 1 85 ? 4.598 -2.748 -10.873 1.00 94.31 85 GLY A N 1
ATOM 700 C CA . GLY A 1 85 ? 5.702 -3.530 -11.428 1.00 94.31 85 GLY A CA 1
ATOM 701 C C . GLY A 1 85 ? 6.125 -4.747 -10.594 1.00 94.31 85 GLY A C 1
ATOM 702 O O . GLY A 1 85 ? 6.916 -5.558 -11.091 1.00 94.31 85 GLY A O 1
ATOM 703 N N . THR A 1 86 ? 5.616 -4.895 -9.364 1.00 94.56 86 THR A N 1
ATOM 704 C CA . THR A 1 86 ? 5.911 -6.028 -8.469 1.00 94.56 86 THR A CA 1
ATOM 705 C C . THR A 1 86 ? 4.648 -6.780 -8.059 1.00 94.56 86 THR A C 1
ATOM 707 O O . THR A 1 86 ? 4.376 -7.838 -8.618 1.00 94.56 86 THR A O 1
ATOM 710 N N . ASN A 1 87 ? 3.858 -6.246 -7.125 1.00 93.19 87 ASN A N 1
ATOM 711 C CA . ASN A 1 87 ? 2.638 -6.854 -6.584 1.00 93.19 87 ASN A CA 1
ATOM 712 C C . ASN A 1 87 ? 1.665 -7.327 -7.663 1.00 93.19 87 ASN A C 1
ATOM 714 O O . ASN A 1 87 ? 1.104 -8.409 -7.512 1.00 93.19 87 ASN A O 1
ATOM 718 N N . VAL A 1 88 ? 1.504 -6.557 -8.740 1.00 91.50 88 VAL A N 1
ATOM 719 C CA . VAL A 1 88 ? 0.592 -6.907 -9.837 1.00 91.50 88 VAL A CA 1
ATOM 720 C C . VAL A 1 88 ? 1.311 -7.711 -10.916 1.00 91.50 88 VAL A C 1
ATOM 722 O O . VAL A 1 88 ? 0.900 -8.821 -11.241 1.00 91.50 88 VAL A O 1
ATOM 725 N N . ALA A 1 89 ? 2.414 -7.189 -11.453 1.00 92.88 89 ALA A N 1
ATOM 726 C CA . ALA A 1 89 ? 3.089 -7.801 -12.595 1.00 92.88 89 ALA A CA 1
ATOM 727 C C . ALA A 1 89 ? 3.817 -9.119 -12.281 1.00 92.88 89 ALA A C 1
ATOM 729 O O . ALA A 1 89 ? 4.116 -9.884 -13.197 1.00 92.88 89 ALA A O 1
ATOM 730 N N . LYS A 1 90 ? 4.190 -9.353 -11.017 1.00 91.50 90 LYS A N 1
ATOM 731 C CA . LYS A 1 90 ? 5.100 -10.436 -10.611 1.00 91.50 90 LYS A CA 1
ATOM 732 C C . LYS A 1 90 ? 4.613 -11.141 -9.337 1.00 91.50 90 LYS A C 1
ATOM 734 O O . LYS A 1 90 ? 5.350 -11.206 -8.352 1.00 91.50 90 LYS A O 1
ATOM 739 N N . PRO A 1 91 ? 3.406 -11.736 -9.333 1.00 88.81 91 PRO A N 1
ATOM 740 C CA . PRO A 1 91 ? 2.844 -12.379 -8.142 1.00 88.81 91 PRO A CA 1
ATOM 741 C C . PRO A 1 91 ? 3.723 -13.520 -7.601 1.00 88.81 91 PRO A C 1
ATOM 743 O O . PRO A 1 91 ? 3.771 -13.743 -6.394 1.00 88.81 91 PRO A O 1
ATOM 746 N N . ALA A 1 92 ? 4.492 -14.197 -8.461 1.00 88.38 92 ALA A N 1
ATOM 747 C CA . ALA A 1 92 ? 5.431 -15.241 -8.049 1.00 88.38 92 ALA A CA 1
ATOM 748 C C . ALA A 1 92 ? 6.549 -14.729 -7.115 1.00 88.38 92 ALA A C 1
ATOM 750 O O . ALA A 1 92 ? 7.024 -15.476 -6.260 1.00 88.38 92 ALA A O 1
ATOM 751 N N . TRP A 1 93 ? 6.941 -13.451 -7.203 1.00 87.38 93 TRP A N 1
ATOM 752 C CA . TRP A 1 93 ? 7.930 -12.863 -6.287 1.00 87.38 93 TRP A CA 1
ATOM 753 C C . TRP A 1 93 ? 7.426 -12.830 -4.840 1.00 87.38 93 TRP A C 1
ATOM 755 O O . TRP A 1 93 ? 8.220 -12.960 -3.905 1.00 87.38 93 TRP A O 1
ATOM 765 N N . ALA A 1 94 ? 6.106 -12.730 -4.650 1.00 82.56 94 ALA A N 1
ATOM 766 C CA . ALA A 1 94 ? 5.488 -12.780 -3.332 1.00 82.56 94 ALA A CA 1
ATOM 767 C C . ALA A 1 94 ? 5.592 -14.168 -2.684 1.00 82.56 94 ALA A C 1
ATOM 769 O O . ALA A 1 94 ? 5.555 -14.265 -1.461 1.00 82.56 94 ALA A O 1
ATOM 770 N N . LEU A 1 95 ? 5.735 -15.234 -3.476 1.00 82.12 95 LEU A N 1
ATOM 771 C CA . LEU A 1 95 ? 5.926 -16.590 -2.955 1.00 82.12 95 LEU A CA 1
ATOM 772 C C . LEU A 1 95 ? 7.374 -16.825 -2.513 1.00 82.12 95 LEU A C 1
ATOM 774 O O . LEU A 1 95 ? 7.606 -17.510 -1.523 1.00 82.12 95 LEU A O 1
ATOM 778 N N . ALA A 1 96 ? 8.336 -16.226 -3.217 1.00 82.81 96 ALA A N 1
ATOM 779 C CA . ALA A 1 96 ? 9.756 -16.404 -2.935 1.00 82.81 96 ALA A CA 1
ATOM 780 C C . ALA A 1 96 ? 10.249 -15.535 -1.765 1.00 82.81 96 ALA A C 1
ATOM 782 O O . ALA A 1 96 ? 10.931 -16.030 -0.870 1.00 82.81 96 ALA A O 1
ATOM 783 N N . ALA A 1 97 ? 9.923 -14.236 -1.755 1.00 79.44 97 ALA A N 1
ATOM 784 C CA . ALA A 1 97 ? 10.381 -13.314 -0.712 1.00 79.44 97 ALA A CA 1
ATOM 785 C C . ALA A 1 97 ? 9.488 -12.055 -0.611 1.00 79.44 97 ALA A C 1
ATOM 787 O O . ALA A 1 97 ? 9.912 -10.945 -0.962 1.00 79.44 97 ALA A O 1
ATOM 788 N N . PRO A 1 98 ? 8.260 -12.169 -0.067 1.00 72.19 98 PRO A N 1
ATOM 789 C CA . PRO A 1 98 ? 7.246 -11.113 -0.147 1.00 72.19 98 PRO A CA 1
ATOM 790 C C . PRO A 1 98 ? 7.653 -9.809 0.545 1.00 72.19 98 PRO A C 1
ATOM 792 O O . PRO A 1 98 ? 7.290 -8.722 0.107 1.00 72.19 98 PRO A O 1
ATOM 795 N N . ARG A 1 99 ? 8.432 -9.882 1.629 1.00 76.38 99 ARG A N 1
ATOM 796 C CA . ARG A 1 99 ? 8.919 -8.689 2.344 1.00 76.38 99 ARG A CA 1
ATOM 797 C C . ARG A 1 99 ? 10.172 -8.079 1.732 1.00 76.38 99 ARG A C 1
ATOM 799 O O . ARG A 1 99 ? 10.528 -6.966 2.102 1.00 76.38 99 ARG A O 1
ATOM 806 N N . ARG A 1 100 ? 10.853 -8.784 0.831 1.00 81.50 100 ARG A N 1
ATOM 807 C CA . ARG A 1 100 ? 12.100 -8.304 0.233 1.00 81.50 100 ARG A CA 1
ATOM 808 C C . ARG A 1 100 ? 11.877 -7.689 -1.137 1.00 81.50 100 ARG A C 1
ATOM 810 O O . ARG A 1 100 ? 12.586 -6.755 -1.460 1.00 81.50 100 ARG A O 1
ATOM 817 N N . TRP A 1 101 ? 10.926 -8.192 -1.924 1.00 86.75 101 TRP A N 1
ATOM 818 C CA . TRP A 1 101 ? 10.823 -7.844 -3.351 1.00 86.75 101 TRP A CA 1
ATOM 819 C C . TRP A 1 101 ? 9.523 -7.159 -3.756 1.00 86.75 101 TRP A C 1
ATOM 821 O O . TRP A 1 101 ? 9.363 -6.808 -4.920 1.00 86.75 101 TRP A O 1
ATOM 831 N N . MET A 1 102 ? 8.593 -6.975 -2.822 1.00 92.06 102 MET A N 1
ATOM 832 C CA . MET A 1 102 ? 7.282 -6.410 -3.126 1.00 92.06 102 MET A CA 1
ATOM 833 C C . MET A 1 102 ? 7.166 -4.985 -2.587 1.00 92.06 102 MET A C 1
ATOM 835 O O . MET A 1 102 ? 7.594 -4.701 -1.455 1.00 92.06 102 MET A O 1
ATOM 839 N N . GLY A 1 103 ? 6.534 -4.117 -3.382 1.00 92.31 103 GLY A N 1
ATOM 840 C CA . GLY A 1 103 ? 6.226 -2.737 -3.011 1.00 92.31 103 GLY A CA 1
ATOM 841 C C . GLY A 1 103 ? 5.364 -2.649 -1.752 1.00 92.31 103 GLY A C 1
ATOM 842 O O . GLY A 1 103 ? 5.655 -1.829 -0.891 1.00 92.31 103 GLY A O 1
ATOM 843 N N . ASN A 1 104 ? 4.389 -3.556 -1.597 1.00 92.69 104 ASN A N 1
ATOM 844 C CA . ASN A 1 104 ? 3.527 -3.703 -0.407 1.00 92.69 104 ASN A CA 1
ATOM 845 C C . ASN A 1 104 ? 3.011 -2.362 0.150 1.00 92.69 104 ASN A C 1
ATOM 847 O O . ASN A 1 104 ? 3.312 -2.020 1.303 1.00 92.69 104 ASN A O 1
ATOM 851 N N . PRO A 1 105 ? 2.262 -1.592 -0.660 1.00 95.25 105 PRO A N 1
ATOM 852 C CA . PRO A 1 105 ? 1.734 -0.319 -0.213 1.00 95.25 105 PRO A CA 1
ATOM 853 C C . PRO A 1 105 ? 0.762 -0.508 0.959 1.00 95.25 105 PRO A C 1
ATOM 855 O O . PRO A 1 105 ? 0.007 -1.483 1.013 1.00 95.25 105 PRO A O 1
ATOM 858 N N . LEU A 1 106 ? 0.777 0.435 1.898 1.00 94.12 106 LEU A N 1
ATOM 859 C CA . LEU A 1 106 ? -0.245 0.564 2.927 1.00 94.12 106 LEU A CA 1
ATOM 860 C C . LEU A 1 106 ? -1.566 0.935 2.247 1.00 94.12 106 LEU A C 1
ATOM 862 O O . LEU A 1 106 ? -1.631 1.908 1.499 1.00 94.12 106 LEU A O 1
ATOM 866 N N . SER A 1 107 ? -2.611 0.159 2.519 1.00 92.25 107 SER A N 1
ATOM 867 C CA . SER A 1 107 ? -3.973 0.458 2.081 1.00 92.25 107 SER A CA 1
ATOM 868 C C . SER A 1 107 ? -4.842 0.790 3.286 1.00 92.25 107 SER A C 1
ATOM 870 O O . SER A 1 107 ? -4.612 0.291 4.389 1.00 92.25 107 SER A O 1
ATOM 872 N N . LEU A 1 108 ? -5.831 1.648 3.057 1.00 89.69 108 LEU A N 1
ATOM 873 C CA . LEU A 1 108 ? -6.864 1.982 4.024 1.00 89.69 108 LEU A CA 1
ATOM 874 C C . LEU A 1 108 ? -8.196 1.438 3.520 1.00 89.69 108 LEU A C 1
ATOM 876 O O . LEU A 1 108 ? -8.466 1.391 2.320 1.00 89.69 108 LEU A O 1
ATOM 880 N N . SER A 1 109 ? -9.026 0.992 4.447 1.00 89.06 109 SER A N 1
ATOM 881 C CA . SER A 1 109 ? -10.390 0.555 4.178 1.00 89.06 109 SER A CA 1
ATOM 882 C C . SER A 1 109 ? -11.251 0.987 5.350 1.00 89.06 109 SER A C 1
ATOM 884 O O . SER A 1 109 ? -10.787 0.986 6.489 1.00 89.06 109 SER A O 1
ATOM 886 N N . ALA A 1 110 ? -12.487 1.367 5.063 1.00 88.62 110 ALA A N 1
ATOM 887 C CA . ALA A 1 110 ? -13.448 1.792 6.063 1.00 88.62 110 ALA A CA 1
ATOM 888 C C . ALA A 1 110 ? -14.759 1.041 5.845 1.00 88.62 110 ALA A C 1
ATOM 890 O O . ALA A 1 110 ? -15.134 0.756 4.706 1.00 88.62 110 ALA A O 1
ATOM 891 N N . VAL A 1 111 ? -15.445 0.742 6.944 1.00 90.19 111 VAL A N 1
ATOM 892 C CA . VAL A 1 111 ? -16.846 0.325 6.931 1.00 90.19 111 VAL A CA 1
ATOM 893 C C . VAL A 1 111 ? -17.640 1.523 7.420 1.00 90.19 111 VAL A C 1
ATOM 895 O O . VAL A 1 111 ? -17.438 1.984 8.540 1.00 90.19 111 VAL A O 1
ATOM 898 N N . LEU A 1 112 ? -18.487 2.059 6.550 1.00 92.00 112 LEU A N 1
ATOM 899 C CA . LEU A 1 112 ? -19.398 3.145 6.887 1.00 92.00 112 LEU A CA 1
ATOM 900 C C . LEU A 1 112 ? -20.719 2.516 7.320 1.00 92.00 112 LEU A C 1
ATOM 902 O O . LEU A 1 112 ? -21.198 1.599 6.658 1.00 92.00 112 LEU A O 1
ATOM 906 N N . VAL A 1 113 ? -21.287 2.992 8.422 1.00 95.31 113 VAL A N 1
ATOM 907 C CA . VAL A 1 113 ? -22.620 2.590 8.881 1.00 95.31 113 VAL A CA 1
ATOM 908 C C . VAL A 1 113 ? -23.469 3.849 8.921 1.00 95.31 113 VAL A C 1
ATOM 910 O O . VAL A 1 113 ? -23.086 4.835 9.552 1.00 95.31 113 VAL A O 1
ATOM 913 N N . THR A 1 114 ? -24.574 3.851 8.189 1.00 96.88 114 THR A N 1
ATOM 914 C CA . THR A 1 114 ? -25.519 4.970 8.156 1.00 96.88 114 THR A CA 1
ATOM 915 C C . THR A 1 114 ? -26.330 5.034 9.454 1.00 96.88 114 THR A C 1
ATOM 917 O O . THR A 1 114 ? -26.360 4.080 10.233 1.00 96.88 114 THR A O 1
ATOM 920 N N . SER A 1 115 ? -26.999 6.162 9.716 1.00 97.06 115 SER A N 1
ATOM 921 C CA . SER A 1 115 ? -27.794 6.353 10.942 1.00 97.06 115 SER A CA 1
ATOM 922 C C . SER A 1 115 ? -28.969 5.379 11.076 1.00 97.06 115 SER A C 1
ATOM 924 O O . SER A 1 115 ? -29.449 5.153 12.181 1.00 97.06 115 SER A O 1
ATOM 926 N N . ASP A 1 116 ? -29.418 4.794 9.968 1.00 97.50 116 ASP A N 1
ATOM 927 C CA . ASP A 1 116 ? -30.443 3.751 9.890 1.00 97.50 116 ASP A CA 1
ATOM 928 C C . ASP A 1 116 ? -29.858 2.321 9.860 1.00 97.50 116 ASP A C 1
ATOM 930 O O . ASP A 1 116 ? -30.588 1.358 9.643 1.00 97.50 116 ASP A O 1
ATOM 934 N N . GLY A 1 117 ? -28.552 2.160 10.103 1.00 96.94 117 GLY A N 1
ATOM 935 C CA . GLY A 1 117 ? -27.912 0.857 10.306 1.00 96.94 117 GLY A CA 1
ATOM 936 C C . GLY A 1 117 ? -27.495 0.114 9.033 1.00 96.94 117 GLY A C 1
ATOM 937 O O . GLY A 1 117 ? -27.123 -1.057 9.113 1.00 96.94 117 GLY A O 1
ATOM 938 N N . HIS A 1 118 ? -27.514 0.763 7.868 1.00 96.44 118 HIS A N 1
ATOM 939 C CA . HIS A 1 118 ? -27.073 0.162 6.610 1.00 96.44 118 HIS A CA 1
ATOM 940 C C . HIS A 1 118 ? -25.575 0.369 6.356 1.00 96.44 118 HIS A C 1
ATOM 942 O O . HIS A 1 118 ? -24.966 1.352 6.778 1.00 96.44 118 HIS A O 1
ATOM 948 N N . VAL A 1 119 ? -24.972 -0.563 5.613 1.00 96.69 119 VAL A N 1
ATOM 949 C CA . VAL A 1 119 ? -23.597 -0.445 5.110 1.00 96.69 119 VAL A CA 1
ATOM 950 C C . VAL A 1 119 ? -23.661 -0.188 3.604 1.00 96.69 119 VAL A C 1
ATOM 952 O O . VAL A 1 119 ? -24.043 -1.095 2.859 1.00 96.69 119 VAL A O 1
ATOM 955 N N . PRO A 1 120 ? -23.310 1.017 3.118 1.00 93.69 120 PRO A N 1
ATOM 956 C CA . PRO A 1 120 ? -23.287 1.285 1.691 1.00 93.69 120 PRO A CA 1
ATOM 957 C C . PRO A 1 120 ? -22.181 0.463 1.023 1.00 93.69 120 PRO A C 1
ATOM 959 O O . PRO A 1 120 ? -21.027 0.456 1.456 1.00 93.69 120 PRO A O 1
ATOM 962 N N . MET A 1 121 ? -22.539 -0.213 -0.065 1.00 94.69 121 MET A N 1
ATOM 963 C CA . MET A 1 121 ? -21.638 -1.051 -0.851 1.00 94.69 121 MET A CA 1
ATOM 964 C C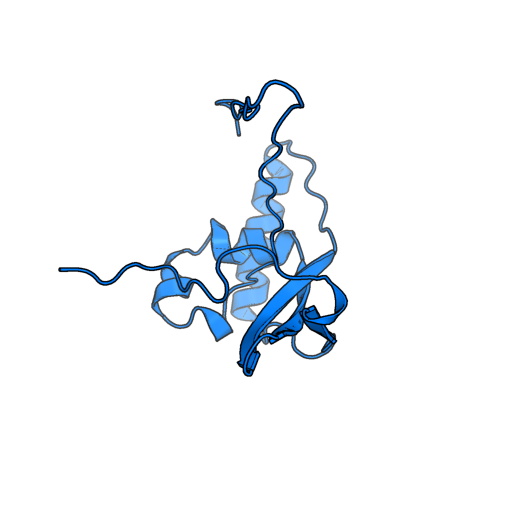 . MET A 1 121 ? -21.483 -0.457 -2.248 1.00 94.69 121 MET A C 1
ATOM 966 O O . MET A 1 121 ? -22.471 -0.172 -2.920 1.00 94.69 121 MET A O 1
ATOM 970 N N . ASN A 1 122 ? -20.241 -0.303 -2.704 1.00 87.06 122 ASN A N 1
ATOM 971 C CA . ASN A 1 122 ? -19.944 0.169 -4.054 1.00 87.06 122 ASN A CA 1
ATOM 972 C C . ASN A 1 122 ? -19.557 -0.999 -4.962 1.00 87.06 122 ASN A C 1
ATOM 974 O O . ASN A 1 122 ? -18.774 -1.870 -4.578 1.00 87.06 122 ASN A O 1
ATOM 978 N N . PHE A 1 123 ? -20.047 -0.978 -6.199 1.00 89.81 123 PHE A N 1
ATOM 979 C CA . PHE A 1 123 ? -19.622 -1.920 -7.228 1.00 89.81 123 PHE A CA 1
ATOM 980 C C . PHE A 1 123 ? -18.434 -1.352 -7.994 1.00 89.81 123 PHE A C 1
ATOM 982 O O . PHE A 1 123 ? -18.463 -0.224 -8.487 1.00 89.81 123 PHE A O 1
ATOM 989 N N . ARG A 1 124 ? -17.375 -2.152 -8.123 1.00 88.62 124 ARG A N 1
ATOM 990 C CA . ARG A 1 124 ? -16.266 -1.813 -9.015 1.00 88.62 124 ARG A CA 1
ATOM 991 C C . ARG A 1 124 ? -16.721 -1.982 -10.463 1.00 88.62 124 ARG A C 1
ATOM 993 O O . ARG A 1 124 ? -17.403 -2.951 -10.795 1.00 88.62 124 ARG A O 1
ATOM 1000 N N . SER A 1 125 ? -16.319 -1.051 -11.326 1.00 89.81 125 SER A N 1
ATOM 1001 C CA . SER A 1 125 ? -16.521 -1.192 -12.770 1.00 89.81 125 SER A CA 1
ATOM 1002 C C . SER A 1 125 ? -15.874 -2.486 -13.271 1.00 89.81 125 SER A C 1
ATOM 1004 O O . SER A 1 125 ? -14.788 -2.856 -12.833 1.00 89.81 125 SER A O 1
ATOM 1006 N N . ARG A 1 126 ? -16.529 -3.156 -14.226 1.00 88.69 126 ARG A N 1
ATOM 1007 C CA . ARG A 1 126 ? -16.008 -4.370 -14.879 1.00 88.69 126 ARG A CA 1
ATOM 1008 C C . ARG A 1 126 ? -14.848 -4.095 -15.843 1.00 88.69 126 ARG A C 1
ATOM 1010 O O . ARG A 1 126 ? -14.289 -5.034 -16.392 1.00 88.69 126 ARG A O 1
ATOM 1017 N N . ARG A 1 127 ? -14.546 -2.820 -16.106 1.00 79.00 127 ARG A N 1
ATOM 1018 C CA . ARG A 1 127 ? -13.515 -2.381 -17.060 1.00 79.00 127 ARG A CA 1
ATOM 1019 C C . ARG A 1 127 ? -12.151 -2.109 -16.407 1.00 79.00 127 ARG A C 1
ATOM 1021 O O . ARG A 1 127 ? -11.253 -1.666 -17.113 1.00 79.00 127 ARG A O 1
ATOM 1028 N N . VAL A 1 128 ? -12.030 -2.294 -15.089 1.00 62.38 128 VAL A N 1
ATOM 1029 C CA . VAL A 1 128 ? -10.816 -2.017 -14.293 1.00 62.38 128 VAL A CA 1
ATOM 1030 C C . VAL A 1 128 ? -10.137 -3.308 -13.880 1.00 62.38 128 VAL A C 1
ATOM 1032 O O . VAL A 1 128 ? -10.880 -4.249 -13.525 1.00 62.38 128 VAL A O 1
#

pLDDT: mean 88.27, std 10.37, range [42.78, 97.5]